Protein AF-A0A2M7SYM8-F1 (afdb_monomer_lite)

pLDDT: mean 85.42, std 10.51, range [41.78, 95.75]

Radius of gyration: 43.02 Å; chains: 1; bounding box: 75×31×114 Å

Structure (mmCIF, N/CA/C/O backbone):
data_AF-A0A2M7SYM8-F1
#
_entry.id   AF-A0A2M7SYM8-F1
#
loop_
_atom_site.group_PDB
_atom_site.id
_atom_site.type_symbol
_atom_site.label_atom_id
_atom_site.label_alt_id
_atom_site.label_comp_id
_atom_site.label_asym_id
_atom_site.label_entity_id
_atom_site.label_seq_id
_atom_site.pdbx_PDB_ins_code
_atom_site.Cartn_x
_atom_site.Cartn_y
_atom_site.Cartn_z
_atom_site.occupancy
_atom_site.B_iso_or_equiv
_atom_site.auth_seq_id
_atom_site.auth_comp_id
_atom_site.auth_asym_id
_atom_site.auth_atom_id
_atom_site.pdbx_PDB_model_num
ATOM 1 N N . MET A 1 1 ? 10.582 -14.495 -8.753 1.00 50.34 1 MET A N 1
ATOM 2 C CA . MET A 1 1 ? 11.900 -14.074 -9.300 1.00 50.34 1 MET A CA 1
ATOM 3 C C . MET A 1 1 ? 12.610 -15.145 -10.139 1.00 50.34 1 MET A C 1
ATOM 5 O O . MET A 1 1 ? 13.309 -14.764 -11.069 1.00 50.34 1 MET A O 1
ATOM 9 N N . MET A 1 2 ? 12.430 -16.450 -9.881 1.00 48.53 2 MET A N 1
ATOM 10 C CA . MET A 1 2 ? 13.094 -17.535 -10.638 1.00 48.53 2 MET A CA 1
ATOM 11 C C . MET A 1 2 ? 12.738 -17.559 -12.141 1.00 48.53 2 MET A C 1
ATOM 13 O O . MET A 1 2 ? 13.627 -17.637 -12.985 1.00 48.53 2 MET A O 1
ATOM 17 N N . PHE A 1 3 ? 11.461 -17.356 -12.486 1.00 48.25 3 PHE A N 1
ATOM 18 C CA . PHE A 1 3 ? 10.980 -17.377 -13.877 1.00 48.25 3 PHE A CA 1
ATOM 19 C C . PHE A 1 3 ? 11.565 -16.273 -14.777 1.00 48.25 3 PHE A C 1
ATOM 21 O O . PHE A 1 3 ? 11.788 -16.494 -15.965 1.00 48.25 3 PHE A O 1
ATOM 28 N N . ALA A 1 4 ? 11.882 -15.100 -14.218 1.00 53.78 4 ALA A N 1
ATOM 29 C CA . ALA A 1 4 ? 12.489 -14.001 -14.974 1.00 53.78 4 ALA A CA 1
ATOM 30 C C . ALA A 1 4 ? 13.977 -14.250 -15.289 1.00 53.78 4 ALA A C 1
ATOM 32 O O . ALA A 1 4 ? 14.465 -13.810 -16.328 1.00 53.78 4 ALA A O 1
ATOM 33 N N . ARG A 1 5 ? 14.696 -14.977 -14.417 1.00 57.06 5 ARG A N 1
ATOM 34 C CA . ARG A 1 5 ? 16.080 -15.409 -14.684 1.00 57.06 5 ARG A CA 1
ATOM 35 C C . ARG A 1 5 ? 16.128 -16.512 -15.736 1.00 57.06 5 ARG A C 1
ATOM 37 O O . ARG A 1 5 ? 16.954 -16.418 -16.636 1.00 57.06 5 ARG A O 1
ATOM 44 N N . ALA A 1 6 ? 15.222 -17.487 -15.658 1.00 62.97 6 ALA A N 1
ATOM 45 C CA . ALA A 1 6 ? 15.153 -18.592 -16.614 1.00 62.97 6 ALA A CA 1
ATOM 46 C C . ALA A 1 6 ? 14.884 -18.101 -18.047 1.00 62.97 6 ALA A C 1
ATOM 48 O O . ALA A 1 6 ? 15.602 -18.476 -18.969 1.00 62.97 6 ALA A O 1
ATOM 49 N N . ARG A 1 7 ? 13.921 -17.183 -18.229 1.00 66.75 7 ARG A N 1
ATOM 50 C CA . ARG A 1 7 ? 13.614 -16.619 -19.554 1.00 66.75 7 ARG A CA 1
ATOM 51 C C . ARG A 1 7 ? 14.790 -15.817 -20.128 1.00 66.75 7 ARG A C 1
ATOM 53 O O . ARG A 1 7 ? 15.159 -16.020 -21.273 1.00 66.75 7 ARG A O 1
ATOM 60 N N . ARG A 1 8 ? 15.455 -15.000 -19.301 1.00 66.75 8 ARG A N 1
ATOM 61 C CA . ARG A 1 8 ? 16.643 -14.236 -19.720 1.00 66.75 8 ARG A CA 1
ATOM 62 C C . ARG A 1 8 ? 17.821 -15.135 -20.115 1.00 66.75 8 ARG A C 1
ATOM 64 O O . ARG A 1 8 ? 18.549 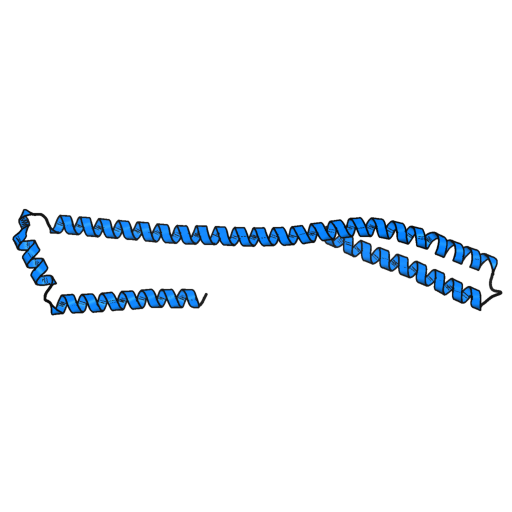-14.794 -21.037 1.00 66.75 8 ARG A O 1
ATOM 71 N N . GLN A 1 9 ? 18.039 -16.247 -19.411 1.00 70.88 9 GLN A N 1
ATOM 72 C CA . GLN A 1 9 ? 19.092 -17.200 -19.776 1.00 70.88 9 GLN A CA 1
ATOM 73 C C . GLN A 1 9 ? 18.771 -17.918 -21.088 1.00 70.88 9 GLN A C 1
ATOM 75 O O . GLN A 1 9 ? 19.662 -18.080 -21.914 1.00 70.88 9 GLN A O 1
ATOM 80 N N . MET A 1 10 ? 17.503 -18.267 -21.313 1.00 75.12 10 MET A N 1
ATOM 81 C CA . MET A 1 10 ? 17.052 -18.869 -22.567 1.00 75.12 10 MET A CA 1
ATOM 82 C C . MET A 1 10 ? 17.262 -17.930 -23.764 1.00 75.12 10 MET A C 1
ATOM 84 O O . MET A 1 10 ? 17.788 -18.374 -24.779 1.00 75.12 10 MET A O 1
ATOM 88 N N . ASP A 1 11 ? 16.957 -16.635 -23.623 1.00 76.81 11 ASP A N 1
ATOM 89 C CA . ASP A 1 11 ? 17.175 -15.639 -24.685 1.00 76.81 11 ASP A CA 1
ATOM 90 C C . ASP A 1 11 ? 18.667 -15.509 -25.058 1.00 76.81 11 ASP A C 1
ATOM 92 O O . ASP A 1 11 ? 19.016 -15.407 -26.234 1.00 76.81 11 ASP A O 1
ATOM 96 N N . ILE A 1 12 ? 19.563 -15.560 -24.063 1.00 79.75 12 ILE A N 1
ATOM 97 C CA . ILE A 1 12 ? 21.020 -15.493 -24.277 1.00 79.75 12 ILE A CA 1
ATOM 98 C C . ILE A 1 12 ? 21.531 -16.758 -24.977 1.00 79.75 12 ILE A C 1
ATOM 100 O O . ILE A 1 12 ? 22.315 -16.661 -25.919 1.00 79.75 12 ILE A O 1
ATOM 104 N N . VAL A 1 13 ? 21.081 -17.940 -24.543 1.00 86.88 13 VAL A N 1
ATOM 105 C CA . VAL A 1 13 ? 21.484 -19.223 -25.144 1.00 86.88 13 VAL A CA 1
ATOM 106 C C . VAL A 1 13 ? 20.990 -19.327 -26.586 1.00 86.88 13 VAL A C 1
ATOM 108 O O . VAL A 1 13 ? 21.747 -19.734 -27.465 1.00 86.88 13 VAL A O 1
ATOM 111 N N . LEU A 1 14 ? 19.752 -18.905 -26.850 1.00 84.12 14 LEU A N 1
ATOM 112 C CA . LEU A 1 14 ? 19.175 -18.910 -28.192 1.00 84.12 14 LEU A CA 1
ATOM 113 C C . LEU A 1 14 ? 19.920 -17.942 -29.126 1.00 84.12 14 LEU A C 1
ATOM 115 O O . LEU A 1 14 ? 20.262 -18.312 -30.247 1.00 84.12 14 LEU A O 1
ATOM 119 N N . GLY A 1 15 ? 20.252 -16.738 -28.645 1.00 82.19 15 GLY A N 1
ATOM 120 C CA . GLY A 1 15 ? 21.073 -15.779 -29.390 1.00 82.19 15 GLY A CA 1
ATOM 121 C C . GLY A 1 15 ? 22.487 -16.292 -29.695 1.00 82.19 15 GLY A C 1
ATOM 122 O O . GLY A 1 15 ? 22.987 -16.102 -30.806 1.00 82.19 15 GLY A O 1
ATOM 123 N N . ALA A 1 16 ? 23.114 -16.999 -28.749 1.00 85.62 16 ALA A N 1
ATOM 124 C CA . ALA A 1 16 ? 24.424 -17.618 -28.951 1.00 85.62 16 ALA A CA 1
ATOM 125 C C . ALA A 1 16 ? 24.372 -18.755 -29.988 1.00 85.62 16 ALA A C 1
ATOM 127 O O . ALA A 1 16 ? 25.227 -18.821 -30.870 1.00 85.62 16 ALA A O 1
ATOM 128 N N . ALA A 1 17 ? 23.343 -19.607 -29.931 1.00 90.38 17 ALA A N 1
ATOM 129 C CA . ALA A 1 17 ? 23.150 -20.696 -30.887 1.00 90.38 17 ALA A CA 1
ATOM 130 C C . ALA A 1 17 ? 22.920 -20.177 -32.316 1.00 90.38 17 ALA A C 1
ATOM 132 O O . ALA A 1 17 ? 23.547 -20.665 -33.253 1.00 90.38 17 ALA A O 1
ATOM 133 N N . ILE A 1 18 ? 22.081 -19.147 -32.483 1.00 90.81 18 ILE A N 1
ATOM 134 C CA . ILE A 1 18 ? 21.836 -18.513 -33.789 1.00 90.81 18 ILE A CA 1
ATOM 135 C C . ILE A 1 18 ? 23.135 -17.935 -34.362 1.00 90.81 18 ILE A C 1
ATOM 137 O O . ILE A 1 18 ? 23.439 -18.159 -35.532 1.00 90.81 18 ILE A O 1
ATOM 141 N N . THR A 1 19 ? 23.925 -17.243 -33.537 1.00 89.00 19 THR A N 1
ATOM 142 C CA . THR A 1 19 ? 25.218 -16.674 -33.954 1.00 89.00 19 THR A CA 1
ATOM 143 C C . THR A 1 19 ? 26.198 -17.757 -34.417 1.00 89.00 19 THR A C 1
ATOM 145 O O . THR A 1 19 ? 26.844 -17.591 -35.448 1.00 89.00 19 THR A O 1
ATOM 148 N N . LEU A 1 20 ? 26.284 -18.881 -33.696 1.00 92.81 20 LEU A N 1
ATOM 149 C CA . LEU A 1 20 ? 27.147 -20.012 -34.061 1.00 92.81 20 LEU A CA 1
ATOM 150 C C . LEU A 1 20 ? 26.717 -20.675 -35.373 1.00 92.81 20 LEU A C 1
ATOM 152 O O . LEU A 1 20 ? 27.560 -20.989 -36.208 1.00 92.81 20 LEU A O 1
ATOM 156 N N . ILE A 1 21 ? 25.411 -20.870 -35.572 1.00 92.25 21 ILE A N 1
ATOM 157 C CA . ILE A 1 21 ? 24.880 -21.453 -36.811 1.00 92.25 21 ILE A CA 1
ATOM 158 C C . ILE A 1 21 ? 25.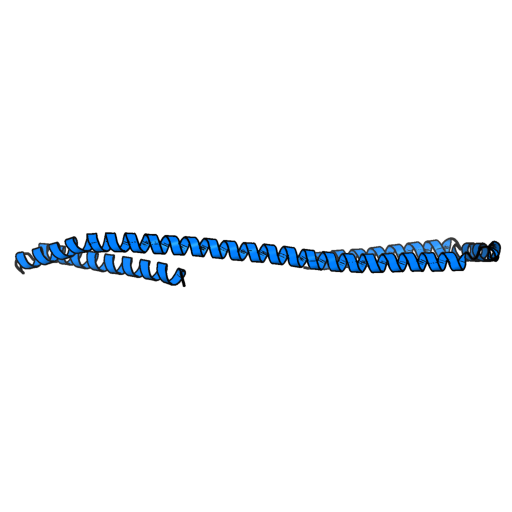161 -20.522 -37.993 1.00 92.25 21 ILE A C 1
ATOM 160 O O . ILE A 1 21 ? 25.652 -20.972 -39.025 1.00 92.25 21 ILE A O 1
ATOM 164 N N . LEU A 1 22 ? 24.900 -19.220 -37.838 1.00 89.81 22 LEU A N 1
ATOM 165 C CA . LEU A 1 22 ? 25.184 -18.225 -38.873 1.00 89.81 22 LEU A CA 1
ATOM 166 C C . LEU A 1 22 ? 26.673 -18.166 -39.221 1.00 89.81 22 LEU A C 1
ATOM 168 O O . LEU A 1 22 ? 27.004 -18.103 -40.404 1.00 89.81 22 LEU A O 1
ATOM 172 N N . SER A 1 23 ? 27.569 -18.219 -38.227 1.00 89.62 23 SER A N 1
ATOM 173 C CA . SER A 1 23 ? 29.011 -18.211 -38.502 1.00 89.62 23 SER A CA 1
ATOM 174 C C . SER A 1 23 ? 29.455 -19.483 -39.227 1.00 89.62 23 SER A C 1
ATOM 176 O O . SER A 1 23 ? 30.200 -19.397 -40.200 1.00 89.62 23 SER A O 1
ATOM 178 N N . ALA A 1 24 ? 28.938 -20.650 -38.833 1.00 91.81 24 ALA A N 1
ATOM 179 C CA . ALA A 1 24 ? 29.232 -21.910 -39.506 1.00 91.81 24 ALA A CA 1
ATOM 180 C C . ALA A 1 24 ? 28.758 -21.904 -40.969 1.00 91.81 24 ALA A C 1
ATOM 182 O O . ALA A 1 24 ? 29.484 -22.361 -41.851 1.00 91.81 24 ALA A O 1
ATOM 183 N N . VAL A 1 25 ? 27.569 -21.360 -41.249 1.00 92.69 25 VAL A N 1
ATOM 184 C CA . VAL A 1 25 ? 27.051 -21.215 -42.621 1.00 92.69 25 VAL A CA 1
ATOM 185 C C . VAL A 1 25 ? 27.914 -20.252 -43.440 1.00 92.69 25 VAL A C 1
ATOM 187 O O . VAL A 1 25 ? 28.247 -20.560 -44.582 1.00 92.69 25 VAL A O 1
ATOM 190 N N . MET A 1 26 ? 28.312 -19.119 -42.854 1.00 89.06 26 MET A N 1
ATOM 191 C CA . MET A 1 26 ? 29.190 -18.138 -43.503 1.00 89.06 26 MET A CA 1
ATOM 192 C C . MET A 1 26 ? 30.528 -18.744 -43.935 1.00 89.06 26 MET A C 1
ATOM 194 O O . MET A 1 26 ? 30.977 -18.484 -45.050 1.00 89.06 26 MET A O 1
ATOM 198 N N . ILE A 1 27 ? 31.124 -19.579 -43.079 1.00 90.31 27 ILE A N 1
ATOM 199 C CA . ILE A 1 27 ? 32.384 -20.274 -43.369 1.00 90.31 27 ILE A CA 1
ATOM 200 C C . ILE A 1 27 ? 32.191 -21.313 -44.479 1.00 90.31 27 ILE A C 1
ATOM 202 O O . ILE A 1 27 ? 32.939 -21.310 -45.444 1.00 90.31 27 ILE A O 1
ATOM 206 N N . ASN A 1 28 ? 31.169 -22.172 -44.389 1.00 90.00 28 ASN A N 1
ATOM 207 C CA . ASN A 1 28 ? 30.966 -23.249 -45.371 1.00 90.00 28 ASN A CA 1
ATOM 208 C C . ASN A 1 28 ? 30.682 -22.754 -46.801 1.00 90.00 28 ASN A C 1
ATOM 210 O O . ASN A 1 28 ? 30.858 -23.510 -47.752 1.00 90.00 28 ASN A O 1
ATOM 214 N N . LEU A 1 29 ? 30.189 -21.525 -46.962 1.00 91.88 29 LEU A N 1
ATOM 215 C CA . LEU A 1 29 ? 29.841 -20.954 -48.267 1.00 91.88 29 LEU A CA 1
ATOM 216 C C . LEU A 1 29 ? 30.937 -20.051 -48.862 1.00 91.88 29 LEU A C 1
ATOM 218 O O . LEU A 1 29 ? 30.6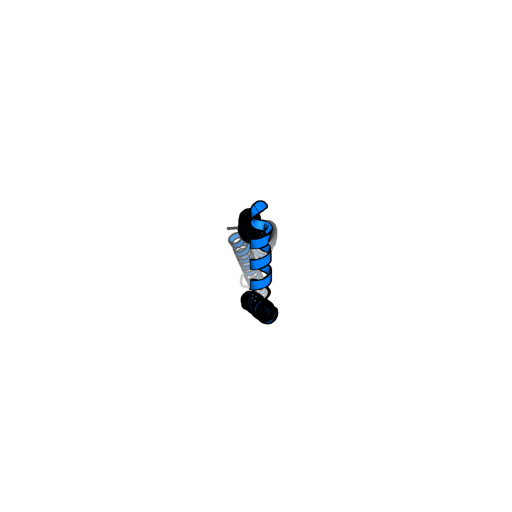97 -19.447 -49.918 1.00 91.88 29 LEU A O 1
ATOM 222 N N . ASP A 1 30 ? 32.085 -19.925 -48.179 1.00 90.00 30 ASP A N 1
ATOM 223 C CA . ASP A 1 30 ? 33.145 -18.942 -48.456 1.00 90.00 30 ASP A CA 1
ATOM 224 C C . ASP A 1 30 ? 32.576 -17.531 -48.682 1.00 90.00 30 ASP A C 1
ATOM 226 O O . ASP A 1 30 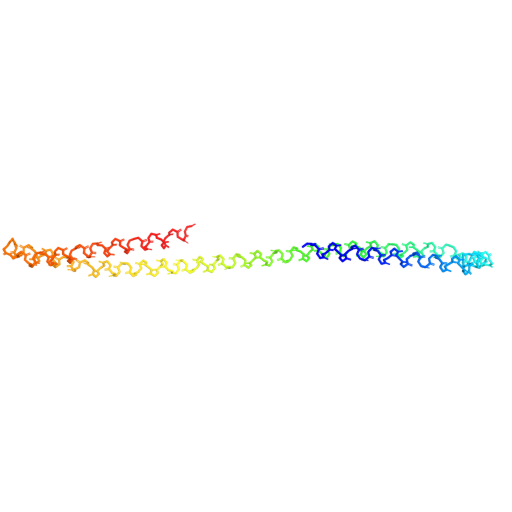? 33.017 -16.755 -49.535 1.00 90.00 30 ASP A O 1
ATOM 230 N N . LEU A 1 31 ? 31.528 -17.191 -47.921 1.00 84.25 31 LEU A N 1
ATOM 231 C CA . LEU A 1 31 ? 30.797 -15.936 -48.092 1.00 84.25 31 LEU A CA 1
ATOM 232 C C . LEU A 1 31 ? 31.687 -14.725 -47.808 1.00 84.25 31 LEU A C 1
ATOM 234 O O . LEU A 1 31 ? 31.523 -13.691 -48.449 1.00 84.25 31 LEU A O 1
ATOM 238 N N . PHE A 1 32 ? 32.643 -14.864 -46.888 1.00 81.06 32 PHE A N 1
ATOM 239 C CA . PHE A 1 32 ? 33.591 -13.803 -46.560 1.00 81.06 32 PHE A CA 1
ATOM 240 C C . PHE A 1 32 ? 34.503 -13.456 -47.743 1.00 81.06 32 PHE A C 1
ATOM 242 O O . PHE A 1 32 ? 34.714 -12.281 -48.031 1.00 81.06 32 PHE A O 1
ATOM 249 N N . GLU A 1 33 ? 34.999 -14.461 -48.463 1.00 84.12 33 GLU A N 1
ATOM 250 C CA . GLU A 1 33 ? 35.922 -14.259 -49.581 1.00 84.12 33 GLU A CA 1
ATOM 251 C C . GLU A 1 33 ? 35.203 -13.670 -50.800 1.00 84.12 33 GLU A C 1
ATOM 253 O O . GLU A 1 33 ? 35.663 -12.680 -51.371 1.00 84.12 33 GLU A O 1
ATOM 258 N N . LYS A 1 34 ? 33.994 -14.166 -51.106 1.00 84.12 34 LYS A N 1
ATOM 259 C CA . LYS A 1 34 ? 33.114 -13.573 -52.132 1.00 84.12 34 LYS A CA 1
ATOM 260 C C . LYS A 1 34 ? 32.751 -12.125 -51.824 1.00 84.12 34 LYS A C 1
ATOM 262 O O . LYS A 1 34 ? 32.714 -11.288 -52.722 1.00 84.12 34 LYS A O 1
ATOM 267 N N . TRP A 1 35 ? 32.472 -11.825 -50.559 1.00 80.38 35 TRP A N 1
ATOM 268 C CA . TRP A 1 35 ? 32.184 -10.465 -50.121 1.00 80.38 35 TRP A CA 1
ATOM 269 C C . TRP A 1 35 ? 33.398 -9.550 -50.281 1.00 80.38 35 TRP A C 1
ATOM 271 O O . TRP A 1 35 ? 33.275 -8.447 -50.805 1.00 80.38 35 TRP A O 1
ATOM 281 N N . HIS A 1 36 ? 34.576 -10.025 -49.881 1.00 78.94 36 HIS A N 1
ATOM 282 C CA . HIS A 1 36 ? 35.820 -9.273 -49.981 1.00 78.94 36 HIS A CA 1
ATOM 283 C C . HIS A 1 36 ? 36.200 -8.971 -51.442 1.00 78.94 36 HIS A C 1
ATOM 285 O O . HIS A 1 36 ? 36.594 -7.850 -51.776 1.00 78.94 36 HIS A O 1
ATOM 291 N N . GLU A 1 37 ? 36.037 -9.942 -52.342 1.00 81.69 37 GLU A N 1
ATOM 292 C CA . GLU A 1 37 ? 36.250 -9.739 -53.777 1.00 81.69 37 GLU A CA 1
ATOM 293 C C . GLU A 1 37 ? 35.231 -8.749 -54.370 1.00 81.69 37 GLU A C 1
ATOM 295 O O . GLU A 1 37 ? 35.597 -7.876 -55.163 1.00 81.69 37 GLU A O 1
ATOM 300 N N . PHE A 1 38 ? 33.972 -8.804 -53.924 1.00 79.06 38 PHE A N 1
ATOM 301 C CA . PHE A 1 38 ? 32.937 -7.844 -54.309 1.00 79.06 38 PHE A CA 1
ATOM 302 C C . PHE A 1 38 ? 33.279 -6.411 -53.875 1.00 79.06 38 PHE A C 1
ATOM 304 O O . PHE A 1 38 ? 33.205 -5.493 -54.690 1.00 79.06 38 PHE A O 1
ATOM 311 N N . THR A 1 39 ? 33.722 -6.206 -52.630 1.00 75.88 39 THR A N 1
ATOM 312 C CA . THR A 1 39 ? 34.129 -4.873 -52.153 1.00 75.88 39 THR A CA 1
ATOM 313 C C . THR A 1 39 ? 35.357 -4.348 -52.891 1.00 75.88 39 THR A C 1
ATOM 315 O O . THR A 1 39 ? 35.417 -3.165 -53.205 1.00 75.88 39 THR A O 1
ATOM 318 N N . ARG A 1 40 ? 36.306 -5.226 -53.246 1.00 76.56 40 ARG A N 1
ATOM 319 C CA . ARG A 1 40 ? 37.520 -4.837 -53.977 1.00 76.56 40 ARG A CA 1
ATOM 320 C C . ARG A 1 40 ? 37.244 -4.492 -55.441 1.00 76.56 40 ARG A C 1
ATOM 322 O O . ARG A 1 40 ? 37.854 -3.586 -55.988 1.00 76.56 40 ARG A O 1
ATOM 329 N N . THR A 1 41 ? 36.327 -5.207 -56.090 1.00 77.56 41 THR A N 1
ATOM 330 C CA . THR A 1 41 ? 35.921 -4.910 -57.478 1.00 77.56 41 THR A CA 1
ATOM 331 C C . THR A 1 41 ? 35.107 -3.621 -57.597 1.00 77.56 41 THR A C 1
ATOM 333 O O . THR A 1 41 ? 35.044 -3.042 -58.678 1.00 77.56 41 THR A O 1
ATOM 336 N N . HIS A 1 42 ? 34.533 -3.144 -56.491 1.00 76.06 42 HIS A N 1
ATOM 337 C CA . HIS A 1 42 ? 33.739 -1.918 -56.414 1.00 76.06 42 HIS A CA 1
ATOM 338 C C . HIS A 1 42 ? 34.422 -0.831 -55.564 1.00 76.06 42 HIS A C 1
ATOM 340 O O . HIS A 1 42 ? 33.746 -0.002 -54.959 1.00 76.06 42 HIS A O 1
ATOM 346 N N . GLU A 1 43 ? 35.760 -0.801 -55.547 1.00 64.44 43 GLU A N 1
ATOM 347 C CA . GLU A 1 43 ? 36.576 0.162 -54.783 1.00 64.44 43 GLU A CA 1
ATOM 348 C C . GLU A 1 43 ? 36.214 1.629 -55.094 1.00 64.44 43 GLU A C 1
ATOM 350 O O . GLU A 1 43 ? 36.280 2.495 -54.231 1.00 64.44 43 GLU A O 1
ATOM 355 N N . HIS A 1 44 ? 35.727 1.908 -56.305 1.00 66.44 44 HIS A N 1
ATOM 356 C CA . HIS A 1 44 ? 35.301 3.245 -56.737 1.00 66.44 44 HIS A CA 1
ATOM 357 C C . HIS A 1 44 ? 33.994 3.735 -56.083 1.00 66.44 44 HIS A C 1
ATOM 359 O O . HIS A 1 44 ? 33.627 4.893 -56.265 1.00 66.44 44 HIS A O 1
ATOM 365 N N . MET A 1 45 ? 33.254 2.852 -55.404 1.00 65.81 45 MET A N 1
ATOM 366 C CA . MET A 1 45 ? 31.942 3.135 -54.807 1.00 65.81 45 MET A CA 1
ATOM 367 C C . MET A 1 45 ? 31.982 3.295 -53.276 1.00 65.81 45 MET A C 1
ATOM 369 O O . MET A 1 45 ? 30.914 3.422 -52.682 1.00 65.81 45 MET A O 1
ATOM 373 N N . GLU A 1 46 ? 33.165 3.258 -52.642 1.00 74.81 46 GLU A N 1
ATOM 374 C CA . GLU A 1 46 ? 33.350 3.462 -51.184 1.00 74.81 46 GLU A CA 1
ATOM 375 C C . GLU A 1 46 ? 32.396 2.598 -50.319 1.00 74.81 46 GLU A C 1
ATOM 377 O O . GLU A 1 46 ? 31.807 3.031 -49.324 1.00 74.81 46 GLU A O 1
ATOM 382 N N . ILE A 1 47 ? 32.184 1.339 -50.729 1.00 78.75 47 ILE A N 1
ATOM 383 C CA . ILE A 1 47 ? 31.212 0.425 -50.098 1.00 78.75 47 ILE A CA 1
ATOM 384 C C . ILE A 1 47 ? 31.570 0.138 -48.631 1.00 78.75 47 ILE A C 1
ATOM 386 O O . ILE A 1 47 ? 30.682 -0.043 -47.795 1.00 78.75 47 ILE A O 1
ATOM 390 N N . ASP A 1 48 ? 32.856 0.098 -48.299 1.00 74.69 48 ASP A N 1
ATOM 391 C CA . ASP A 1 48 ? 33.364 -0.093 -46.942 1.00 74.69 48 ASP A CA 1
ATOM 392 C C . ASP A 1 48 ? 33.005 1.075 -46.008 1.00 74.69 48 ASP A C 1
ATOM 394 O O . ASP A 1 48 ? 32.574 0.837 -44.872 1.00 74.69 48 ASP A O 1
ATOM 398 N N . GLU A 1 49 ? 33.069 2.318 -46.493 1.00 80.94 49 GLU A N 1
ATOM 399 C CA . GLU A 1 49 ? 32.631 3.494 -45.740 1.00 80.94 49 GLU A CA 1
ATOM 400 C C . GLU A 1 49 ? 31.118 3.437 -45.470 1.00 80.94 49 GLU A C 1
ATOM 402 O O . GLU A 1 49 ? 30.693 3.537 -44.313 1.00 80.94 49 GLU A O 1
ATOM 407 N N . LEU A 1 50 ? 30.301 3.135 -46.487 1.00 84.25 50 LEU A N 1
ATOM 408 C CA . LEU A 1 50 ? 28.845 2.976 -46.338 1.00 84.25 50 LEU A CA 1
ATOM 409 C C . LEU A 1 50 ? 28.462 1.862 -45.350 1.00 84.25 50 LEU A C 1
ATOM 411 O O . LEU A 1 50 ? 27.548 2.034 -44.535 1.00 84.25 50 LEU A O 1
ATOM 415 N N . LEU A 1 51 ? 29.162 0.726 -45.382 1.00 83.56 51 LEU A N 1
ATOM 416 C CA . LEU A 1 51 ? 28.942 -0.379 -44.445 1.00 83.56 51 LEU A CA 1
ATOM 417 C C . LEU A 1 51 ? 29.294 0.016 -43.012 1.00 83.56 51 LEU A C 1
ATOM 419 O O . LEU A 1 51 ? 28.545 -0.307 -42.086 1.00 83.56 51 LEU A O 1
ATOM 423 N N . SER A 1 52 ? 30.402 0.734 -42.818 1.00 82.75 52 SER A N 1
ATOM 424 C CA . SER A 1 52 ? 30.815 1.198 -41.493 1.00 82.75 52 SER A CA 1
ATOM 425 C C . SER A 1 52 ? 29.798 2.181 -40.894 1.00 82.75 52 SER A C 1
ATOM 427 O O . SER A 1 52 ? 29.422 2.045 -39.724 1.00 82.75 52 SER A O 1
ATOM 429 N N . VAL A 1 53 ? 29.251 3.089 -41.712 1.00 86.44 53 VAL A N 1
ATOM 430 C CA . VAL A 1 53 ? 28.192 4.032 -41.320 1.00 86.44 53 VAL A CA 1
ATOM 431 C C . VAL A 1 53 ? 26.896 3.293 -40.982 1.00 86.44 53 VAL A C 1
ATOM 433 O O . VAL A 1 53 ? 26.263 3.588 -39.964 1.00 86.44 53 VAL A O 1
ATOM 436 N N . LEU A 1 54 ? 26.514 2.290 -41.777 1.00 87.62 54 LEU A N 1
ATOM 437 C CA . LEU A 1 54 ? 25.327 1.473 -41.520 1.00 87.62 54 LEU A CA 1
ATOM 438 C C . LEU A 1 54 ? 25.446 0.698 -40.199 1.00 87.62 54 LEU A C 1
ATOM 440 O O . LEU A 1 54 ? 24.520 0.715 -39.385 1.00 87.62 54 LEU A O 1
ATOM 444 N N . ILE A 1 55 ? 26.592 0.058 -39.950 1.00 88.56 55 ILE A N 1
ATOM 445 C CA . ILE A 1 55 ? 26.858 -0.661 -38.696 1.00 88.56 55 ILE A CA 1
ATOM 446 C C . ILE A 1 55 ? 26.828 0.311 -37.511 1.00 88.56 55 ILE A C 1
ATOM 448 O O . ILE A 1 55 ? 26.190 0.017 -36.497 1.00 88.56 55 ILE A O 1
ATOM 452 N N . ALA A 1 56 ? 27.449 1.487 -37.634 1.00 85.25 56 ALA A N 1
ATOM 453 C CA . ALA A 1 56 ? 27.425 2.514 -36.594 1.00 85.25 56 ALA A CA 1
ATOM 454 C C . ALA A 1 56 ? 25.991 2.982 -36.282 1.00 85.25 56 ALA A C 1
ATOM 456 O O . ALA A 1 56 ? 25.615 3.079 -35.109 1.00 85.25 56 ALA A O 1
ATOM 457 N N . PHE A 1 57 ? 25.162 3.192 -37.309 1.00 93.50 57 PHE A N 1
ATOM 458 C CA . PHE A 1 57 ? 23.759 3.574 -37.153 1.00 93.50 57 PHE A CA 1
ATOM 459 C C . PHE A 1 57 ? 22.933 2.485 -36.453 1.00 93.50 57 PHE A C 1
ATOM 461 O O . PHE A 1 57 ? 22.188 2.772 -35.511 1.00 93.50 57 PHE A O 1
ATOM 468 N N . LEU A 1 58 ? 23.105 1.219 -36.846 1.00 90.88 58 LEU A N 1
ATOM 469 C CA . LEU A 1 58 ? 22.431 0.082 -36.213 1.00 90.88 58 LEU A CA 1
ATOM 470 C C . LEU A 1 58 ? 22.859 -0.089 -34.750 1.00 90.88 58 LEU A C 1
ATOM 472 O O . LEU A 1 58 ? 22.011 -0.302 -33.878 1.00 90.88 58 LEU A O 1
ATOM 476 N N . CYS A 1 59 ? 24.151 0.046 -34.451 1.00 88.94 59 CYS A N 1
ATOM 477 C CA . CYS A 1 59 ? 24.672 0.010 -33.086 1.00 88.94 59 CYS A CA 1
ATOM 478 C C . CYS A 1 59 ? 24.081 1.140 -32.233 1.00 88.94 59 CYS A C 1
ATOM 480 O O . CYS A 1 59 ? 23.571 0.883 -31.139 1.00 88.94 59 CYS A O 1
ATOM 482 N N . ALA A 1 60 ? 24.066 2.373 -32.747 1.00 90.38 60 ALA A N 1
ATOM 483 C CA . ALA A 1 60 ? 23.465 3.517 -32.066 1.00 90.38 60 ALA A CA 1
ATOM 484 C C . ALA A 1 60 ? 21.964 3.297 -31.796 1.00 90.38 60 ALA A C 1
ATOM 486 O O . ALA A 1 60 ? 21.501 3.494 -30.668 1.00 90.38 60 ALA A O 1
ATOM 487 N N . GLY A 1 61 ? 21.215 2.808 -32.790 1.00 88.06 61 GLY A N 1
ATOM 488 C CA . GLY A 1 61 ? 19.795 2.479 -32.653 1.00 88.06 61 GLY A CA 1
ATOM 489 C C . GLY A 1 61 ? 19.530 1.419 -31.580 1.00 88.06 61 GLY A C 1
ATOM 490 O O . GLY A 1 61 ? 18.648 1.592 -30.733 1.00 88.06 61 GLY A O 1
ATOM 491 N N . ASN A 1 62 ? 20.340 0.358 -31.545 1.00 87.75 62 ASN A N 1
ATOM 492 C CA . ASN A 1 62 ? 20.255 -0.681 -30.517 1.00 87.75 62 ASN A CA 1
ATOM 493 C C . ASN A 1 62 ? 20.549 -0.129 -29.114 1.00 87.75 62 ASN A C 1
ATOM 495 O O . ASN A 1 62 ? 19.796 -0.404 -28.178 1.00 87.75 62 ASN A O 1
ATOM 499 N N . ILE A 1 63 ? 21.5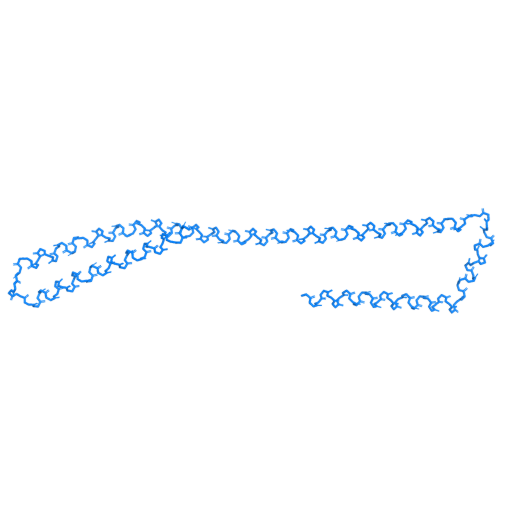84 0.703 -28.958 1.00 90.75 63 ILE A N 1
ATOM 500 C CA . ILE A 1 63 ? 21.927 1.333 -27.672 1.00 90.75 63 ILE A CA 1
ATOM 501 C C . ILE A 1 63 ? 20.768 2.201 -27.165 1.00 90.75 63 ILE A C 1
ATOM 503 O O . ILE A 1 63 ? 20.376 2.095 -25.997 1.00 90.75 63 ILE A O 1
ATOM 507 N N . ILE A 1 64 ? 20.187 3.034 -28.035 1.00 94.38 64 ILE A N 1
ATOM 508 C CA . ILE A 1 64 ? 19.039 3.887 -27.696 1.00 94.38 64 ILE A CA 1
ATOM 509 C C . ILE A 1 64 ? 17.833 3.025 -27.301 1.00 94.38 64 ILE A C 1
ATOM 511 O O . ILE A 1 64 ? 17.198 3.284 -26.274 1.00 94.38 64 ILE A O 1
ATOM 515 N N . SER A 1 65 ? 17.546 1.966 -28.061 1.00 90.94 65 SER A N 1
ATOM 516 C CA . SER A 1 65 ? 16.451 1.034 -27.777 1.00 90.94 65 SER A CA 1
ATOM 517 C C . SER A 1 65 ? 16.622 0.335 -26.424 1.00 90.94 65 SER A C 1
ATOM 519 O O . SER A 1 65 ? 15.681 0.276 -25.626 1.00 90.94 65 SER A O 1
ATOM 521 N N . ILE A 1 66 ? 17.832 -0.130 -26.100 1.00 89.06 66 ILE A N 1
ATOM 522 C CA . ILE A 1 66 ? 18.140 -0.758 -24.808 1.00 89.06 66 ILE A CA 1
ATOM 523 C C . ILE A 1 66 ? 17.938 0.242 -23.667 1.00 89.06 66 ILE A C 1
ATOM 525 O O . ILE A 1 66 ? 17.261 -0.075 -22.683 1.00 89.06 66 ILE A O 1
ATOM 529 N N . ARG A 1 67 ? 18.464 1.468 -23.799 1.00 90.19 67 ARG A N 1
ATOM 530 C CA . ARG A 1 67 ? 18.282 2.521 -22.786 1.00 90.19 67 ARG A CA 1
ATOM 531 C C . ARG A 1 67 ? 16.805 2.833 -22.557 1.00 90.19 67 ARG A C 1
ATOM 533 O O . ARG A 1 67 ? 16.363 2.883 -21.407 1.00 90.19 67 ARG A O 1
ATOM 540 N N . ARG A 1 68 ? 16.029 2.969 -23.634 1.00 90.88 68 ARG A N 1
ATOM 541 C CA . ARG A 1 68 ? 14.584 3.220 -23.570 1.00 90.88 68 ARG A CA 1
ATOM 542 C C . ARG A 1 68 ? 13.839 2.083 -22.872 1.00 90.88 68 ARG A C 1
ATOM 544 O O . ARG A 1 68 ? 13.008 2.343 -22.007 1.00 90.88 68 ARG A O 1
ATOM 551 N N . ASN A 1 69 ? 14.176 0.831 -23.173 1.00 89.69 69 ASN A N 1
ATOM 552 C CA . ASN A 1 69 ? 13.580 -0.337 -22.523 1.00 89.69 69 ASN A CA 1
ATOM 553 C C . ASN A 1 69 ? 13.877 -0.398 -21.016 1.00 89.69 69 ASN A C 1
ATOM 555 O O . ASN A 1 69 ? 12.999 -0.743 -20.223 1.00 89.69 69 ASN A O 1
ATOM 559 N N . ILE A 1 70 ? 15.098 -0.047 -20.599 1.00 91.88 70 ILE A N 1
ATOM 560 C CA . ILE A 1 70 ? 15.463 0.013 -19.175 1.00 91.88 70 ILE A CA 1
ATOM 561 C C . ILE A 1 70 ? 14.666 1.111 -18.462 1.00 91.88 70 ILE A C 1
ATOM 563 O O . ILE A 1 70 ? 14.137 0.871 -17.375 1.00 91.88 70 ILE A O 1
ATOM 567 N N . HIS A 1 71 ? 14.549 2.291 -19.075 1.00 93.12 71 HIS A N 1
ATOM 568 C CA . HIS A 1 71 ? 13.780 3.399 -18.512 1.00 93.12 71 HIS A CA 1
ATOM 569 C C . HIS A 1 71 ? 12.294 3.043 -18.364 1.00 93.12 71 HIS A C 1
ATOM 571 O O . HIS A 1 71 ? 11.742 3.184 -17.275 1.00 93.12 71 HIS A O 1
ATOM 577 N N . LEU A 1 72 ? 11.677 2.478 -19.408 1.00 92.56 72 LEU A N 1
ATOM 578 C CA . LEU A 1 72 ? 10.277 2.042 -19.376 1.00 92.56 72 LEU A CA 1
ATOM 579 C C . LEU A 1 72 ? 10.014 1.025 -18.262 1.00 92.56 72 LEU A C 1
ATOM 581 O O . LEU A 1 72 ? 9.034 1.153 -17.534 1.00 92.56 72 LEU A O 1
ATOM 585 N N . LYS A 1 73 ? 10.911 0.050 -18.068 1.00 91.56 73 LYS A N 1
ATOM 586 C CA . LYS A 1 73 ? 10.786 -0.922 -16.971 1.00 91.56 73 LYS A CA 1
ATOM 587 C C . LYS A 1 73 ? 10.855 -0.266 -15.593 1.00 91.56 73 LYS A C 1
ATOM 589 O O . LYS A 1 73 ? 10.166 -0.718 -14.681 1.00 91.56 73 LYS A O 1
ATOM 594 N N . ARG A 1 74 ? 11.677 0.775 -15.428 1.00 92.56 74 ARG A N 1
ATOM 595 C CA . ARG A 1 74 ? 11.778 1.518 -14.165 1.00 92.56 74 ARG A CA 1
ATOM 596 C C . ARG A 1 74 ? 10.490 2.282 -13.878 1.00 92.56 74 ARG A C 1
ATOM 598 O O . ARG A 1 74 ? 9.922 2.091 -12.810 1.00 92.56 74 ARG A O 1
ATOM 605 N N . VAL A 1 75 ? 10.001 3.046 -14.853 1.00 94.19 75 VAL A N 1
ATOM 606 C CA . VAL A 1 75 ? 8.756 3.820 -14.725 1.00 94.19 75 VAL A CA 1
ATOM 607 C C . VAL A 1 75 ? 7.564 2.900 -14.479 1.00 94.19 75 VAL A C 1
ATOM 609 O O . VAL A 1 75 ? 6.759 3.160 -13.594 1.00 94.19 75 VAL A O 1
ATOM 612 N N . PHE A 1 76 ? 7.478 1.776 -15.193 1.00 93.75 76 PHE A N 1
ATOM 613 C CA . PHE A 1 76 ? 6.427 0.788 -14.959 1.00 93.75 76 PHE A CA 1
ATOM 614 C C . PHE A 1 76 ? 6.475 0.245 -13.527 1.00 93.75 76 PHE A C 1
ATOM 616 O O . PHE A 1 76 ? 5.450 0.170 -12.855 1.00 93.75 76 PHE A O 1
ATOM 623 N N . LYS A 1 77 ? 7.673 -0.081 -13.026 1.00 94.44 77 LYS A N 1
ATOM 624 C CA . LYS A 1 77 ? 7.846 -0.537 -11.644 1.00 94.44 77 LYS A CA 1
ATOM 625 C C . LYS A 1 77 ? 7.417 0.536 -10.640 1.00 94.44 77 LYS A C 1
ATOM 627 O O . LYS A 1 77 ? 6.702 0.213 -9.698 1.00 94.44 77 LYS A O 1
ATOM 632 N N . GLU A 1 78 ? 7.814 1.787 -10.843 1.00 95.25 78 GLU A N 1
ATOM 633 C CA . GLU A 1 78 ? 7.418 2.911 -9.984 1.00 95.25 78 GLU A CA 1
ATOM 634 C C . GLU A 1 78 ? 5.903 3.127 -9.988 1.00 95.25 78 GLU A C 1
ATOM 636 O O . GLU A 1 78 ? 5.311 3.282 -8.922 1.00 95.25 78 GLU A O 1
ATOM 641 N N . LEU A 1 79 ? 5.263 3.046 -11.156 1.00 95.12 79 LEU A N 1
ATOM 642 C CA . LEU A 1 79 ? 3.813 3.153 -11.283 1.00 95.12 79 LEU A CA 1
ATOM 643 C C . LEU A 1 79 ? 3.102 2.030 -10.522 1.00 95.12 79 LEU A C 1
ATOM 645 O O . LEU A 1 79 ? 2.213 2.308 -9.722 1.00 95.12 79 LEU A O 1
ATOM 649 N N . THR A 1 80 ? 3.522 0.775 -10.713 1.00 94.56 80 THR A N 1
ATOM 650 C CA . THR A 1 80 ? 2.928 -0.365 -9.988 1.00 94.56 80 THR A CA 1
ATOM 651 C C . THR A 1 80 ? 3.127 -0.247 -8.479 1.00 94.56 80 THR A C 1
ATOM 653 O O . THR A 1 80 ? 2.192 -0.454 -7.713 1.00 94.56 80 THR A O 1
ATOM 656 N N . TRP A 1 81 ? 4.315 0.176 -8.040 1.00 94.19 81 TRP A N 1
ATOM 657 C CA . TRP A 1 81 ? 4.603 0.406 -6.628 1.00 94.19 81 TRP A CA 1
ATOM 658 C C . TRP A 1 81 ? 3.735 1.524 -6.039 1.00 94.19 81 TRP A C 1
ATOM 660 O O . TRP A 1 81 ? 3.218 1.397 -4.931 1.00 94.19 81 TRP A O 1
ATOM 670 N N . SER A 1 82 ? 3.549 2.615 -6.786 1.00 94.44 82 SER A N 1
ATOM 671 C CA . SER A 1 82 ? 2.689 3.728 -6.388 1.00 94.44 82 SER A CA 1
ATOM 672 C C . SER A 1 82 ? 1.223 3.305 -6.289 1.00 94.44 82 SER A C 1
ATOM 674 O O . SER A 1 82 ? 0.568 3.643 -5.305 1.00 94.44 82 SER A O 1
ATOM 676 N N . GLN A 1 83 ? 0.728 2.516 -7.245 1.00 95.06 83 GLN A N 1
ATOM 677 C CA . GLN A 1 83 ? -0.629 1.968 -7.219 1.00 95.06 83 GLN A CA 1
ATOM 678 C C . GLN A 1 83 ? -0.858 1.056 -6.010 1.00 95.06 83 GLN A C 1
ATOM 680 O O . GLN A 1 83 ? -1.858 1.209 -5.310 1.00 95.06 83 GLN A O 1
ATOM 685 N N . ASP A 1 84 ? 0.077 0.149 -5.723 1.00 95.50 84 ASP A N 1
ATOM 686 C CA . ASP A 1 84 ? -0.027 -0.738 -4.562 1.00 95.50 84 ASP A CA 1
ATOM 687 C C . ASP A 1 84 ? -0.009 0.050 -3.248 1.00 95.50 84 ASP A C 1
ATOM 689 O O . ASP A 1 84 ? -0.815 -0.216 -2.353 1.00 95.50 84 ASP A O 1
ATOM 693 N N . LYS A 1 85 ? 0.852 1.070 -3.151 1.00 95.38 85 LYS A N 1
ATOM 694 C CA . LYS A 1 85 ? 0.914 1.953 -1.982 1.00 95.38 85 LYS A CA 1
ATOM 695 C C . LYS A 1 85 ? -0.383 2.742 -1.788 1.00 95.38 85 LYS A C 1
ATOM 697 O O . LYS A 1 85 ? -0.882 2.810 -0.669 1.00 95.38 85 LYS A O 1
ATOM 702 N N . LEU A 1 86 ? -0.955 3.300 -2.858 1.00 95.75 86 LEU A N 1
ATOM 703 C CA . LEU A 1 86 ? -2.251 3.987 -2.799 1.00 95.75 86 LEU A CA 1
ATOM 704 C C . LEU A 1 86 ? -3.355 3.044 -2.322 1.00 95.75 86 LEU A C 1
ATOM 706 O O . LEU A 1 86 ? -4.116 3.391 -1.425 1.00 95.75 86 LEU A O 1
ATOM 710 N N . ARG A 1 87 ? -3.391 1.819 -2.851 1.00 95.06 87 ARG A N 1
ATOM 711 C CA . ARG A 1 87 ? -4.387 0.819 -2.460 1.00 95.06 87 ARG A CA 1
ATOM 712 C C . ARG A 1 87 ? -4.261 0.395 -0.995 1.00 95.06 87 ARG A C 1
ATOM 714 O O . ARG A 1 87 ? -5.266 0.060 -0.371 1.00 95.06 87 ARG A O 1
ATOM 721 N N . GLN A 1 88 ? -3.048 0.359 -0.444 1.00 95.00 88 GLN A N 1
ATOM 722 C CA . GLN A 1 88 ? -2.836 0.111 0.986 1.00 95.00 88 GLN A CA 1
ATOM 723 C C . GLN A 1 88 ? -3.358 1.272 1.834 1.00 95.00 88 GLN A C 1
ATOM 725 O O . GLN A 1 88 ? -4.157 1.039 2.737 1.00 95.00 88 GLN A O 1
ATOM 730 N N . LEU A 1 89 ? -3.002 2.508 1.478 1.00 95.12 89 LEU A N 1
ATOM 731 C CA . LEU A 1 89 ? -3.469 3.706 2.180 1.00 95.12 89 LEU A CA 1
ATOM 732 C C . LEU A 1 89 ? -4.995 3.854 2.131 1.00 95.12 89 LEU A C 1
ATOM 734 O O . LEU A 1 89 ? -5.610 4.213 3.128 1.00 95.12 89 LEU A O 1
ATOM 738 N N . GLU A 1 90 ? -5.636 3.534 1.004 1.00 95.31 90 GLU A N 1
ATOM 739 C CA . GLU A 1 90 ? -7.100 3.522 0.909 1.00 95.31 90 GLU A CA 1
ATOM 740 C C . GLU A 1 90 ? -7.731 2.499 1.857 1.00 95.31 90 GLU A C 1
ATOM 742 O O . GLU A 1 90 ? -8.732 2.798 2.507 1.00 95.31 90 GLU A O 1
ATOM 747 N N . LYS A 1 91 ? -7.152 1.298 1.977 1.00 94.69 91 LYS A N 1
ATOM 748 C CA . LYS A 1 91 ? -7.644 0.285 2.922 1.00 94.69 91 LYS A CA 1
ATOM 749 C C . LYS A 1 91 ? -7.502 0.750 4.366 1.00 94.69 91 LYS A C 1
ATOM 751 O O . LYS A 1 91 ? -8.443 0.587 5.139 1.00 94.69 91 LYS A O 1
ATOM 756 N N . GLU A 1 92 ? -6.355 1.321 4.715 1.00 93.06 92 GLU A N 1
ATOM 757 C CA . GLU A 1 92 ? -6.107 1.882 6.045 1.00 93.06 92 GLU A CA 1
ATOM 758 C C . GLU A 1 92 ? -7.094 3.008 6.350 1.00 93.06 92 GLU A C 1
ATOM 760 O O . GLU A 1 92 ? -7.749 2.980 7.390 1.00 93.06 92 GLU A O 1
ATOM 765 N N . ARG A 1 93 ? -7.309 3.921 5.398 1.00 94.25 93 ARG A N 1
ATOM 766 C CA . ARG A 1 93 ? -8.297 4.995 5.520 1.00 94.25 93 ARG A CA 1
ATOM 767 C C . ARG A 1 93 ? -9.711 4.456 5.735 1.00 94.25 93 ARG A C 1
ATOM 769 O O . ARG A 1 93 ? -10.411 4.935 6.619 1.00 94.25 93 ARG A O 1
ATOM 776 N N . VAL A 1 94 ? -10.141 3.453 4.967 1.00 94.25 94 VAL A N 1
ATOM 777 C CA . VAL A 1 94 ? -11.471 2.839 5.142 1.00 94.25 94 VAL A CA 1
ATOM 778 C C . VAL A 1 94 ? -11.614 2.216 6.532 1.00 94.25 94 VAL A C 1
ATOM 780 O O . VAL A 1 94 ? -12.685 2.291 7.133 1.00 94.25 94 VAL A O 1
ATOM 783 N N . ILE A 1 95 ? -10.557 1.594 7.058 1.00 89.06 95 ILE A N 1
ATOM 784 C CA . ILE A 1 95 ? -10.562 1.052 8.422 1.00 89.06 95 ILE A CA 1
ATOM 785 C C . ILE A 1 95 ? -10.671 2.191 9.440 1.00 89.06 95 ILE A C 1
ATOM 787 O O . ILE A 1 95 ? -11.524 2.112 10.321 1.00 89.06 95 ILE A O 1
ATOM 791 N N . GLN A 1 96 ? -9.893 3.264 9.290 1.00 88.06 96 GLN A N 1
ATOM 792 C CA . GLN A 1 96 ? -9.959 4.437 10.167 1.00 88.06 96 GLN A CA 1
ATOM 793 C C . GLN A 1 96 ? -11.341 5.099 10.150 1.00 88.06 96 GLN A C 1
ATOM 795 O O . GLN A 1 96 ? -11.898 5.379 11.207 1.00 88.06 96 GLN A O 1
ATOM 800 N N . GLU A 1 97 ? -11.950 5.284 8.976 1.00 89.44 97 GLU A N 1
ATOM 801 C CA . GLU A 1 97 ? -13.303 5.841 8.852 1.00 89.44 97 GLU A CA 1
ATOM 802 C C . GLU A 1 97 ? -14.346 4.954 9.544 1.00 89.44 97 GLU A C 1
ATOM 804 O O . GLU A 1 97 ? -15.226 5.457 10.247 1.00 89.44 97 GLU A O 1
ATOM 809 N N . LYS A 1 98 ? -14.230 3.626 9.408 1.00 87.56 98 LYS A N 1
ATOM 810 C CA . LYS A 1 98 ? -15.096 2.675 10.121 1.00 87.56 98 LYS A CA 1
ATOM 811 C C . LYS A 1 98 ? -14.905 2.746 11.633 1.00 87.56 98 LYS A C 1
ATOM 813 O O . LYS A 1 98 ? -15.901 2.746 12.351 1.00 87.56 98 LYS A O 1
ATOM 818 N N . MET A 1 99 ? -13.666 2.821 12.116 1.00 84.56 99 MET A N 1
ATOM 819 C CA . MET A 1 99 ? -13.378 2.931 13.549 1.00 84.56 99 MET A CA 1
ATOM 820 C C . MET A 1 99 ? -13.879 4.256 14.122 1.00 84.56 99 MET A C 1
ATOM 822 O O . MET A 1 99 ? -14.533 4.259 15.160 1.00 84.56 99 MET A O 1
ATOM 826 N N . ALA A 1 100 ? -13.692 5.367 13.407 1.00 86.88 100 ALA A N 1
ATOM 827 C CA . ALA A 1 100 ? -14.225 6.668 13.799 1.00 86.88 100 ALA A CA 1
ATOM 828 C C . ALA A 1 100 ? -15.764 6.664 13.858 1.00 86.88 100 ALA A C 1
ATOM 830 O O . ALA A 1 100 ? -16.357 7.160 14.822 1.00 86.88 100 ALA A O 1
ATOM 831 N N . ALA A 1 101 ? -16.428 6.063 12.863 1.00 87.38 101 ALA A N 1
ATOM 832 C CA . ALA A 1 101 ? -17.880 5.897 12.865 1.00 87.38 101 ALA A CA 1
ATOM 833 C C . ALA A 1 101 ? -18.353 5.027 14.043 1.00 87.38 101 ALA A C 1
ATOM 835 O O . ALA A 1 101 ? -19.305 5.397 14.733 1.00 87.38 101 ALA A O 1
ATOM 836 N N . LEU A 1 102 ? -17.662 3.916 14.318 1.00 86.06 102 LEU A N 1
ATOM 837 C CA . LEU A 1 102 ? -17.933 3.054 15.470 1.00 86.06 102 LEU A CA 1
ATOM 838 C C . LEU A 1 102 ? -17.718 3.782 16.798 1.00 86.06 102 LEU A C 1
ATOM 840 O O . LEU A 1 102 ? -18.551 3.642 17.687 1.00 86.06 102 LEU A O 1
ATOM 844 N N . GLY A 1 103 ? -16.672 4.596 16.939 1.00 86.44 103 GLY A N 1
ATOM 845 C CA . GLY A 1 103 ? -16.433 5.413 18.130 1.00 86.44 103 GLY A CA 1
ATOM 846 C C . GLY A 1 103 ? -17.540 6.436 18.363 1.00 86.44 103 GLY A C 1
ATOM 847 O O . GLY A 1 103 ? -18.050 6.560 19.480 1.00 86.44 103 GLY A O 1
ATOM 848 N N . LYS A 1 104 ? -17.990 7.112 17.298 1.00 85.12 104 LYS A N 1
ATOM 849 C CA . LYS A 1 104 ? -19.099 8.072 17.370 1.00 85.12 104 LYS A CA 1
ATOM 850 C C . LYS A 1 104 ? -20.416 7.399 17.767 1.00 85.12 104 LYS A C 1
ATOM 852 O O . LYS A 1 104 ? -21.108 7.902 18.650 1.00 85.12 104 LYS A O 1
ATOM 857 N N . LEU A 1 105 ? -20.739 6.257 17.157 1.00 86.31 105 LEU A N 1
ATOM 858 C CA . LEU A 1 105 ? -21.932 5.473 17.496 1.00 86.31 105 LEU A CA 1
ATOM 859 C C . LEU A 1 105 ? -21.858 4.917 18.921 1.00 86.31 105 LEU A C 1
ATOM 861 O O . LEU A 1 105 ? -22.810 5.057 19.684 1.00 86.31 105 LEU A O 1
ATOM 865 N N . SER A 1 106 ? -20.714 4.350 19.307 1.00 86.12 106 SER A N 1
ATOM 866 C CA . SER A 1 106 ? -20.501 3.777 20.639 1.00 86.12 106 SER A CA 1
ATOM 867 C C . SER A 1 106 ? -20.609 4.832 21.731 1.00 86.12 106 SER A C 1
ATOM 869 O O . SER A 1 106 ? -21.177 4.541 22.774 1.00 86.12 106 SER A O 1
ATOM 871 N N . SER A 1 107 ? -20.129 6.059 21.502 1.00 85.12 107 SER A N 1
ATOM 872 C CA . SER A 1 107 ? -20.283 7.168 22.452 1.00 85.12 107 SER A CA 1
ATOM 873 C C . SER A 1 107 ? -21.759 7.512 22.701 1.00 85.12 107 SER A C 1
ATOM 875 O O . SER A 1 107 ? -22.188 7.588 23.853 1.00 85.12 107 SER A O 1
ATOM 877 N N . GLY A 1 108 ? -22.558 7.634 21.632 1.00 84.75 108 GLY A N 1
ATOM 878 C CA . GLY A 1 108 ? -23.999 7.893 21.738 1.00 84.75 108 GLY A CA 1
ATOM 879 C C . GLY A 1 108 ? -24.750 6.762 22.446 1.00 84.75 108 GLY A C 1
ATOM 880 O O . GLY A 1 108 ? -25.443 6.999 23.434 1.00 84.75 108 GLY A O 1
ATOM 881 N N . ILE A 1 109 ?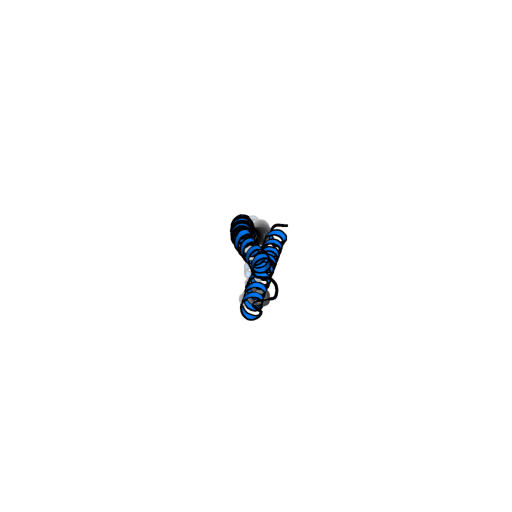 -24.524 5.519 22.009 1.00 86.31 109 ILE A N 1
ATOM 882 C CA . ILE A 1 109 ? -25.147 4.326 22.600 1.00 86.31 109 ILE A CA 1
ATOM 883 C C . ILE A 1 109 ? -24.738 4.162 24.069 1.00 86.31 109 ILE A C 1
ATOM 885 O O . ILE A 1 109 ? -25.574 3.863 24.916 1.00 86.31 109 ILE A O 1
ATOM 889 N N . SER A 1 110 ? -23.467 4.385 24.404 1.00 87.38 110 SER A N 1
ATOM 890 C CA . SER A 1 110 ? -22.981 4.254 25.783 1.00 87.38 110 SER A CA 1
ATOM 891 C C . SER A 1 110 ? -23.637 5.265 26.710 1.00 87.38 110 SER A C 1
ATOM 893 O O . SER A 1 110 ? -24.004 4.915 27.831 1.00 87.38 110 SER A O 1
ATOM 895 N N . HIS A 1 111 ? -23.813 6.503 26.246 1.00 85.44 111 HIS A N 1
ATOM 896 C CA . HIS A 1 111 ? -24.515 7.527 27.008 1.00 85.44 111 HIS A CA 1
ATOM 897 C C . HIS A 1 111 ? -25.978 7.125 27.254 1.00 85.44 111 HIS A C 1
ATOM 899 O O . HIS A 1 111 ? -26.445 7.171 28.390 1.00 85.44 111 HIS A O 1
ATOM 905 N N . GLU A 1 112 ? -26.688 6.650 26.230 1.00 90.31 112 GLU A N 1
ATOM 906 C CA . GLU A 1 112 ? -28.083 6.207 26.354 1.00 90.31 112 GLU A CA 1
ATOM 907 C C . GLU A 1 112 ? -28.252 4.981 27.260 1.00 90.31 112 GLU A C 1
ATOM 909 O O . GLU A 1 112 ? -29.133 4.974 28.122 1.00 90.31 112 GLU A O 1
ATOM 914 N N . ILE A 1 113 ? -27.390 3.966 27.135 1.00 90.19 113 ILE A N 1
ATOM 915 C CA . ILE A 1 113 ? -27.464 2.787 28.004 1.00 90.19 113 ILE A CA 1
ATOM 916 C C . ILE A 1 113 ? -27.122 3.169 29.444 1.00 90.19 113 ILE A C 1
ATOM 918 O O . ILE A 1 113 ? -27.831 2.771 30.366 1.00 90.19 113 ILE A O 1
ATOM 922 N N . SER A 1 114 ? -26.072 3.965 29.667 1.00 86.81 114 SER A N 1
ATOM 923 C CA . SER A 1 114 ? -25.719 4.400 31.022 1.00 86.81 114 SER A CA 1
ATOM 924 C C . SER A 1 114 ? -26.868 5.187 31.668 1.00 86.81 114 SER A C 1
ATOM 926 O O . SER A 1 114 ? -27.192 4.956 32.837 1.00 86.81 114 SER A O 1
ATOM 928 N N . ASN A 1 115 ? -27.561 6.016 30.879 1.00 91.25 115 ASN A N 1
ATOM 929 C CA . ASN A 1 115 ? -28.769 6.719 31.308 1.00 91.25 115 ASN A CA 1
ATOM 930 C C . ASN A 1 115 ? -29.924 5.768 31.647 1.00 91.25 115 ASN A C 1
ATOM 932 O O . ASN A 1 115 ? -30.631 6.020 32.619 1.00 91.25 115 ASN A O 1
ATOM 936 N N . ALA A 1 116 ? -30.110 4.672 30.905 1.00 91.94 116 ALA A N 1
ATOM 937 C CA . ALA A 1 116 ? -31.136 3.665 31.191 1.00 91.94 116 ALA A CA 1
ATOM 938 C C . ALA A 1 116 ? -30.818 2.813 32.436 1.00 91.94 116 ALA A C 1
ATOM 940 O O . ALA A 1 116 ? -31.726 2.398 33.157 1.00 91.94 116 ALA A O 1
ATOM 941 N N . LEU A 1 117 ? -29.535 2.582 32.730 1.00 92.31 117 LEU A N 1
ATOM 942 C CA . LEU A 1 117 ? -29.082 1.826 33.904 1.00 92.31 117 LEU A CA 1
ATOM 943 C C . LEU A 1 117 ? -29.194 2.628 35.210 1.00 92.31 117 LEU A C 1
ATOM 945 O O . LEU A 1 117 ? -29.422 2.050 36.274 1.00 92.31 117 LEU A O 1
ATOM 949 N N . GLN A 1 118 ? -29.055 3.955 35.146 1.00 92.25 118 GLN A N 1
ATOM 950 C CA . GLN A 1 118 ? -29.116 4.839 36.313 1.00 92.25 118 GLN A CA 1
ATOM 951 C C . GLN A 1 118 ? -30.424 4.703 37.129 1.00 92.25 118 GLN A C 1
ATOM 953 O O . GLN A 1 118 ? -30.331 4.508 38.343 1.00 92.25 118 GLN A O 1
ATOM 958 N N . PRO A 1 119 ? -31.635 4.759 36.533 1.00 94.56 119 PRO A N 1
ATOM 959 C CA . PRO A 1 119 ? -32.877 4.579 37.280 1.00 94.56 119 PRO A CA 1
ATOM 960 C C . PRO A 1 119 ? -33.066 3.143 37.776 1.00 94.56 119 PRO A C 1
ATOM 962 O O . PRO A 1 119 ? -33.626 2.970 38.853 1.00 94.56 119 PRO A O 1
ATOM 965 N N . ILE A 1 120 ? -32.578 2.122 37.059 1.00 93.50 120 ILE A N 1
ATOM 966 C CA . ILE A 1 120 ? -32.643 0.719 37.511 1.00 93.50 120 ILE A CA 1
ATOM 967 C C . ILE A 1 120 ? -31.863 0.555 38.821 1.00 93.50 120 ILE A C 1
ATOM 969 O O . ILE A 1 120 ? -32.398 0.023 39.794 1.00 93.50 120 ILE A O 1
ATOM 973 N N . LEU A 1 121 ? -30.639 1.088 38.865 1.00 93.75 121 LEU A N 1
ATOM 974 C CA . LEU A 1 121 ? -29.802 1.092 40.064 1.00 93.75 121 LEU A CA 1
ATOM 975 C C . LEU A 1 121 ? -30.409 1.946 41.188 1.00 93.75 121 LEU A C 1
ATOM 977 O O . LEU A 1 121 ? -30.455 1.529 42.343 1.00 93.75 121 LEU A O 1
ATOM 981 N N . GLY A 1 122 ? -30.908 3.141 40.861 1.00 92.31 122 GLY A N 1
ATOM 982 C CA . GLY A 1 122 ? -31.516 4.034 41.849 1.00 92.31 122 GLY A CA 1
ATOM 983 C C . GLY A 1 122 ? -32.769 3.431 42.488 1.00 92.31 122 GLY A C 1
ATOM 984 O O . GLY A 1 122 ? -32.923 3.454 43.709 1.00 92.31 122 GLY A O 1
ATOM 985 N N . LEU A 1 123 ? -33.651 2.834 41.683 1.00 93.75 123 LEU A N 1
ATOM 986 C CA . LEU A 1 123 ? -34.858 2.168 42.168 1.00 93.75 123 LEU A CA 1
ATOM 987 C C . LEU A 1 123 ? -34.522 0.934 43.007 1.00 93.75 123 LEU A C 1
ATOM 989 O O . LEU A 1 123 ? -35.129 0.759 44.064 1.00 93.75 123 LEU A O 1
ATOM 993 N N . SER A 1 124 ? -33.536 0.120 42.608 1.00 92.19 124 SER A N 1
ATOM 994 C CA . SER A 1 124 ? -33.127 -1.044 43.405 1.00 92.19 124 SER A CA 1
ATOM 995 C C . SER A 1 124 ? -32.576 -0.632 44.775 1.00 92.19 124 SER A C 1
ATOM 997 O O . SER A 1 124 ? -32.926 -1.237 45.792 1.00 92.19 124 SER A O 1
ATOM 999 N N . GLN A 1 125 ? -31.793 0.449 44.834 1.00 91.12 125 GLN A N 1
ATOM 1000 C CA . GLN A 1 125 ? -31.264 1.006 46.083 1.00 91.12 125 GLN A CA 1
ATOM 1001 C C . GLN A 1 125 ? -32.369 1.590 46.979 1.00 91.12 125 GLN A C 1
ATOM 1003 O O . GLN A 1 125 ? -32.391 1.323 48.183 1.00 91.12 125 GLN A O 1
ATOM 1008 N N . ILE A 1 126 ? -33.335 2.323 46.409 1.00 93.69 126 ILE A N 1
ATOM 1009 C CA . ILE A 1 126 ? -34.499 2.839 47.153 1.00 93.69 126 ILE A CA 1
ATOM 1010 C C . ILE A 1 126 ? -35.343 1.684 47.708 1.00 93.69 126 ILE A C 1
ATOM 1012 O O . ILE A 1 126 ? -35.755 1.723 48.870 1.00 93.69 126 ILE A O 1
ATOM 1016 N N . MET A 1 127 ? -35.598 0.642 46.909 1.00 90.12 127 MET A N 1
ATOM 1017 C CA . MET A 1 127 ? -36.348 -0.539 47.350 1.00 90.12 127 MET A CA 1
ATOM 1018 C C . MET A 1 127 ? -35.641 -1.254 48.505 1.00 90.12 127 MET A C 1
ATOM 1020 O O . MET A 1 127 ? -36.281 -1.570 49.509 1.00 90.12 127 MET A O 1
ATOM 1024 N N . ARG A 1 128 ? -34.318 -1.433 48.412 1.00 88.75 128 ARG A N 1
ATOM 1025 C CA . ARG A 1 128 ? -33.481 -2.003 49.479 1.00 88.75 128 ARG A CA 1
ATOM 1026 C C . ARG A 1 128 ? -33.572 -1.192 50.772 1.00 88.75 128 ARG A C 1
ATOM 1028 O O . ARG A 1 128 ? -33.775 -1.766 51.842 1.00 88.75 128 ARG A O 1
ATOM 1035 N N . ALA A 1 129 ? -33.488 0.135 50.676 1.00 88.88 129 ALA A N 1
ATOM 1036 C CA . ALA A 1 129 ? -33.606 1.025 51.830 1.00 88.88 129 ALA A CA 1
ATOM 1037 C C . ALA A 1 129 ? -34.985 0.927 52.512 1.00 88.88 129 ALA A C 1
ATOM 1039 O O . ALA A 1 129 ? -35.065 0.981 53.738 1.00 88.88 129 ALA A O 1
ATOM 1040 N N . ARG A 1 130 ? -36.065 0.738 51.738 1.00 88.12 130 ARG A N 1
ATOM 1041 C CA . ARG A 1 130 ? -37.437 0.593 52.262 1.00 88.12 130 ARG A CA 1
ATOM 1042 C C . ARG A 1 130 ? -37.718 -0.779 52.885 1.00 88.12 130 ARG A C 1
ATOM 1044 O O . ARG A 1 130 ? -38.421 -0.847 53.888 1.00 88.12 130 ARG A O 1
ATOM 1051 N N . LEU A 1 131 ? -37.198 -1.861 52.303 1.00 85.44 131 LEU A N 1
ATOM 1052 C CA . LEU A 1 131 ? -37.415 -3.235 52.784 1.00 85.44 131 LEU A CA 1
ATOM 1053 C C . LEU A 1 131 ? -36.602 -3.564 54.049 1.00 85.44 131 LEU A C 1
ATOM 1055 O O . LEU A 1 131 ? -37.032 -4.374 54.876 1.00 85.44 131 LEU A O 1
ATOM 1059 N N . GLY A 1 132 ? -35.430 -2.941 54.220 1.00 75.94 132 GLY A N 1
ATOM 1060 C CA . GLY A 1 132 ? -34.515 -3.242 55.324 1.00 75.94 132 GLY A CA 1
ATOM 1061 C C . GLY A 1 132 ? -34.069 -4.714 55.334 1.00 75.94 132 GLY A C 1
ATOM 1062 O O . GLY A 1 132 ? -34.208 -5.424 54.344 1.00 75.94 132 GLY A O 1
ATOM 1063 N N . LYS A 1 133 ? -33.551 -5.224 56.463 1.00 76.94 133 LYS A N 1
ATOM 1064 C CA . LYS A 1 133 ? -33.053 -6.620 56.574 1.00 76.94 133 LYS A CA 1
ATOM 1065 C C . LYS A 1 133 ? -34.150 -7.692 56.712 1.00 76.94 133 LYS A C 1
ATOM 1067 O O . LYS A 1 133 ? -33.828 -8.861 56.902 1.00 76.94 133 LYS A O 1
ATOM 1072 N N . LYS A 1 134 ? -35.432 -7.311 56.675 1.00 77.25 134 LYS A N 1
ATOM 1073 C CA . LYS A 1 134 ? -36.549 -8.212 57.013 1.00 77.25 134 LYS A CA 1
ATOM 1074 C C . LYS A 1 134 ? -36.852 -9.238 55.921 1.00 77.25 134 LYS A C 1
ATOM 1076 O O . LYS A 1 134 ? -37.249 -10.350 56.249 1.00 77.25 134 LYS A O 1
ATOM 1081 N N . ASP A 1 135 ? -36.629 -8.891 54.655 1.00 82.38 135 ASP A N 1
ATOM 1082 C CA . ASP A 1 135 ? -36.863 -9.789 53.521 1.00 82.38 135 ASP A CA 1
ATOM 1083 C C . ASP A 1 135 ? -35.536 -10.185 52.862 1.00 82.38 135 ASP A C 1
ATOM 1085 O O . ASP A 1 135 ? -34.976 -9.467 52.029 1.00 82.38 135 ASP A O 1
ATOM 1089 N N . LYS A 1 136 ? -34.991 -11.326 53.292 1.00 85.56 136 LYS A N 1
ATOM 1090 C CA . LYS A 1 136 ? -33.691 -11.819 52.821 1.00 85.56 136 LYS A CA 1
ATOM 1091 C C . LYS A 1 136 ? -33.716 -12.174 51.328 1.00 85.56 136 LYS A C 1
ATOM 1093 O O . LYS A 1 136 ? -32.792 -11.799 50.615 1.00 85.56 136 LYS A O 1
ATOM 1098 N N . LYS A 1 137 ? -34.787 -12.817 50.842 1.00 88.44 137 LYS A N 1
ATOM 1099 C CA . LYS A 1 137 ? -34.915 -13.225 49.430 1.00 88.44 137 LYS A CA 1
ATOM 1100 C C . LYS A 1 137 ? -35.019 -12.022 48.496 1.00 88.44 137 LYS A C 1
ATOM 1102 O O . LYS A 1 137 ? -34.377 -12.000 47.447 1.00 88.44 137 LYS A O 1
ATOM 1107 N N . MET A 1 138 ? -35.800 -11.009 48.874 1.00 88.94 138 MET A N 1
ATOM 1108 C CA . MET A 1 138 ? -35.914 -9.791 48.070 1.00 88.94 138 MET A CA 1
ATOM 1109 C C . MET A 1 138 ? -34.594 -9.008 48.048 1.00 88.94 138 MET A C 1
ATOM 1111 O O . MET A 1 138 ? -34.190 -8.512 46.999 1.00 88.94 138 MET A O 1
ATOM 1115 N N . ASN A 1 139 ? -33.870 -8.949 49.172 1.00 89.00 139 ASN A N 1
ATOM 1116 C CA . ASN A 1 139 ? -32.548 -8.320 49.213 1.00 89.00 139 ASN A CA 1
ATOM 1117 C C . ASN A 1 139 ? -31.505 -9.034 48.343 1.00 89.00 139 ASN A C 1
ATOM 1119 O O . ASN A 1 139 ? -30.708 -8.343 47.713 1.00 89.00 139 ASN A O 1
ATOM 1123 N N . GLU A 1 140 ? -31.528 -10.369 48.273 1.00 91.00 140 GLU A N 1
ATOM 1124 C CA . GLU A 1 140 ? -30.675 -11.156 47.367 1.00 91.00 140 GLU A CA 1
ATOM 1125 C C . GLU A 1 140 ? -30.991 -10.855 45.888 1.00 91.00 140 GLU A C 1
ATOM 1127 O O . GLU A 1 140 ? -30.083 -10.724 45.067 1.00 91.00 140 GLU A O 1
ATOM 1132 N N . CYS A 1 141 ? -32.271 -10.672 45.540 1.00 90.69 141 CYS A N 1
ATOM 1133 C CA . CYS A 1 141 ? -32.667 -10.249 44.192 1.00 90.69 141 CYS A CA 1
ATOM 1134 C C . CYS A 1 141 ? -32.174 -8.830 43.868 1.00 90.69 141 CYS A C 1
ATOM 1136 O O . CYS A 1 141 ? -31.660 -8.589 42.775 1.00 90.69 141 CYS A O 1
ATOM 1138 N N . LEU A 1 142 ? -32.290 -7.897 44.818 1.00 92.69 142 LEU A N 1
ATOM 1139 C CA . LEU A 1 142 ? -31.803 -6.523 44.658 1.00 92.69 142 LEU A CA 1
ATOM 1140 C C . LEU A 1 142 ? -30.272 -6.466 44.516 1.00 92.69 142 LEU A C 1
ATOM 1142 O O . LEU A 1 142 ? -29.788 -5.701 43.685 1.00 92.69 142 LEU A O 1
ATOM 1146 N N . ASP A 1 143 ? -29.523 -7.316 45.235 1.00 92.50 143 ASP A N 1
ATOM 1147 C CA . ASP A 1 143 ? -28.071 -7.480 45.038 1.00 92.50 143 ASP A CA 1
ATOM 1148 C C . ASP A 1 143 ? -27.736 -7.933 43.619 1.00 92.50 143 ASP A C 1
ATOM 1150 O O . ASP A 1 143 ? -26.815 -7.407 42.995 1.00 92.50 143 ASP A O 1
ATOM 1154 N N . MET A 1 144 ? -28.480 -8.907 43.086 1.00 93.75 144 MET A N 1
ATOM 1155 C CA . MET A 1 144 ? -28.269 -9.371 41.716 1.00 93.75 144 MET A CA 1
ATOM 1156 C C . MET A 1 144 ? -28.539 -8.266 40.692 1.00 93.75 144 MET A C 1
ATOM 1158 O O . MET A 1 144 ? -27.764 -8.120 39.747 1.00 93.75 144 MET A O 1
ATOM 1162 N N . ILE A 1 145 ? -29.597 -7.471 40.873 1.00 93.81 145 ILE A N 1
ATOM 1163 C CA . ILE A 1 145 ? -29.912 -6.342 39.984 1.00 93.81 145 ILE A CA 1
ATOM 1164 C C . ILE A 1 145 ? -28.797 -5.294 40.030 1.00 93.81 145 ILE A C 1
ATOM 1166 O O . ILE A 1 145 ? -28.307 -4.874 38.980 1.00 93.81 145 ILE A O 1
ATOM 1170 N N . GLU A 1 146 ? -28.361 -4.903 41.226 1.00 93.50 146 GLU A N 1
ATOM 1171 C CA . GLU A 1 146 ? -27.296 -3.917 41.428 1.00 93.50 146 GLU A CA 1
ATOM 1172 C C . GLU A 1 146 ? -25.969 -4.396 40.821 1.00 93.50 146 GLU A C 1
ATOM 1174 O O . GLU A 1 146 ? -25.365 -3.692 40.007 1.00 93.50 146 GLU A O 1
ATOM 1179 N N . LYS A 1 147 ? -25.565 -5.637 41.116 1.00 94.31 147 LYS A N 1
ATOM 1180 C CA . LYS A 1 147 ? -24.341 -6.243 40.578 1.00 94.31 147 LYS A CA 1
ATOM 1181 C C . LYS A 1 147 ? -24.355 -6.316 39.051 1.00 94.31 147 LYS A C 1
ATOM 1183 O O . LYS A 1 147 ? -23.372 -5.935 38.419 1.00 94.31 147 LYS A O 1
ATOM 1188 N N . ASN A 1 148 ? -25.451 -6.784 38.452 1.00 93.94 148 ASN A N 1
ATOM 1189 C CA . ASN A 1 148 ? -25.559 -6.886 36.995 1.00 93.94 148 ASN A CA 1
ATOM 1190 C C . ASN A 1 148 ? -25.570 -5.506 36.329 1.00 93.94 148 ASN A C 1
ATOM 1192 O O . ASN A 1 148 ? -24.936 -5.328 35.295 1.00 93.94 148 ASN A O 1
ATOM 1196 N N . THR A 1 149 ? -26.226 -4.516 36.938 1.00 94.12 149 THR A N 1
ATOM 1197 C CA . THR A 1 149 ? -26.274 -3.139 36.422 1.00 94.12 149 THR A CA 1
ATOM 1198 C C . THR A 1 149 ? -24.888 -2.488 36.418 1.00 94.12 149 THR A C 1
ATOM 1200 O O . THR A 1 149 ? -24.493 -1.868 35.429 1.00 94.12 149 THR A O 1
ATOM 1203 N N . LEU A 1 150 ? -24.116 -2.674 37.494 1.00 92.12 150 LEU A N 1
ATOM 1204 C CA . LEU A 1 150 ? -22.733 -2.197 37.588 1.00 92.12 150 LEU A CA 1
ATOM 1205 C C . LEU A 1 150 ? -21.810 -2.914 36.597 1.00 92.12 150 LEU A C 1
ATOM 1207 O O . LEU A 1 150 ? -21.018 -2.263 35.919 1.00 92.12 150 LEU A O 1
ATOM 1211 N N . TYR A 1 151 ? -21.958 -4.230 36.456 1.00 93.06 151 TYR A N 1
ATOM 1212 C CA . TYR A 1 151 ? -21.207 -5.008 35.474 1.00 93.06 151 TYR A CA 1
ATOM 1213 C C . TYR A 1 151 ? -21.492 -4.555 34.033 1.00 93.06 151 TYR A C 1
ATOM 1215 O O . TYR A 1 151 ? -20.573 -4.392 33.232 1.00 93.06 151 TYR A O 1
ATOM 1223 N N . MET A 1 152 ? -22.757 -4.269 33.712 1.00 92.44 152 MET A N 1
ATOM 1224 C CA . MET A 1 152 ? -23.157 -3.759 32.400 1.00 92.44 152 MET A CA 1
ATOM 1225 C C . MET A 1 152 ? -22.480 -2.417 32.092 1.00 92.44 152 MET A C 1
ATOM 1227 O O . MET A 1 152 ? -21.965 -2.215 30.993 1.00 92.44 152 MET A O 1
ATOM 1231 N N . ARG A 1 153 ? -22.420 -1.518 33.082 1.00 89.38 153 ARG A N 1
ATOM 1232 C CA . ARG A 1 153 ? -21.711 -0.236 32.970 1.00 89.38 153 ARG A CA 1
ATOM 1233 C C . ARG A 1 153 ? -20.216 -0.433 32.709 1.00 89.38 153 ARG A C 1
ATOM 1235 O O . ARG A 1 153 ? -19.660 0.256 31.858 1.00 89.38 153 ARG A O 1
ATOM 1242 N N . GLU A 1 154 ? -19.587 -1.387 33.390 1.00 90.31 154 GLU A N 1
ATOM 1243 C CA . GLU A 1 154 ? -18.172 -1.718 33.190 1.00 90.31 154 GLU A CA 1
ATOM 1244 C C . GLU A 1 154 ? -17.897 -2.260 31.775 1.00 90.31 154 GLU A C 1
ATOM 1246 O O . GLU A 1 154 ? -16.932 -1.843 31.132 1.00 90.31 154 GLU A O 1
ATOM 1251 N N . ILE A 1 155 ? -18.757 -3.143 31.249 1.00 90.19 155 ILE A N 1
ATOM 1252 C CA . ILE A 1 155 ? -18.640 -3.653 29.870 1.00 90.19 155 ILE A CA 1
ATOM 1253 C C . ILE A 1 155 ? -18.708 -2.507 28.860 1.00 90.19 155 ILE A C 1
ATOM 1255 O O . ILE A 1 155 ? -17.871 -2.422 27.963 1.00 90.19 155 ILE A O 1
ATOM 1259 N N . ILE A 1 156 ? -19.687 -1.615 29.008 1.00 88.19 156 ILE A N 1
ATOM 1260 C CA . ILE A 1 156 ? -19.884 -0.477 28.101 1.00 88.19 156 ILE A CA 1
ATOM 1261 C C . ILE A 1 156 ? -18.653 0.433 28.100 1.00 88.19 156 ILE A C 1
ATOM 1263 O O . ILE A 1 156 ? -18.205 0.880 27.045 1.00 88.19 156 ILE A O 1
ATOM 1267 N N . GLN A 1 157 ? -18.060 0.659 29.272 1.00 85.62 157 GLN A N 1
ATOM 1268 C CA . GLN A 1 157 ? -16.855 1.468 29.403 1.00 85.62 157 GLN A CA 1
ATOM 1269 C C . GLN A 1 157 ? -15.650 0.830 28.693 1.00 85.62 157 GLN A C 1
ATOM 1271 O O . GLN A 1 157 ? -14.968 1.517 27.932 1.00 85.62 157 GLN A O 1
ATOM 1276 N N . LYS A 1 158 ? -15.462 -0.492 28.820 1.00 86.06 158 LYS A N 1
ATOM 1277 C CA . LYS A 1 158 ? -14.425 -1.240 28.081 1.00 86.06 158 LYS A CA 1
ATOM 1278 C C . LYS A 1 158 ? -14.625 -1.185 26.562 1.00 86.06 158 LYS A C 1
ATOM 1280 O O . LYS A 1 158 ? -13.662 -1.031 25.817 1.00 86.06 158 LYS A O 1
ATOM 1285 N N . VAL A 1 159 ? -15.869 -1.267 26.083 1.00 84.06 159 VAL A N 1
ATOM 1286 C CA . VAL A 1 159 ? -16.186 -1.140 24.645 1.00 84.06 159 VAL A CA 1
ATOM 1287 C C . VAL A 1 159 ? -15.856 0.265 24.120 1.00 84.06 159 VAL A C 1
ATOM 1289 O O . VAL A 1 159 ? -15.342 0.410 23.006 1.00 84.06 159 VAL A O 1
ATOM 1292 N N . MET A 1 160 ? -16.091 1.308 24.922 1.00 83.00 160 MET A N 1
ATOM 1293 C CA . MET A 1 160 ? -15.710 2.676 24.559 1.00 83.00 160 MET A CA 1
ATOM 1294 C C . MET A 1 160 ? -14.198 2.884 24.493 1.00 83.00 160 MET A C 1
ATOM 1296 O O . MET A 1 160 ? -13.740 3.602 23.607 1.00 83.00 160 MET A O 1
ATOM 1300 N N . GLU A 1 161 ? -13.431 2.284 25.404 1.00 82.50 161 GLU A N 1
ATOM 1301 C CA . GLU A 1 161 ? -11.965 2.380 25.406 1.00 82.50 161 GLU A CA 1
ATOM 1302 C C . GLU A 1 161 ? -11.375 1.810 24.113 1.00 82.50 161 GLU A C 1
ATOM 1304 O O . GLU A 1 161 ? -10.632 2.503 23.421 1.00 82.50 161 GLU A O 1
ATOM 1309 N N . VAL A 1 162 ? -11.816 0.614 23.705 1.00 79.44 162 VAL A N 1
ATOM 1310 C CA . VAL A 1 162 ? -11.405 -0.012 22.434 1.00 79.44 162 VAL A CA 1
ATOM 1311 C C . VAL A 1 162 ? -11.749 0.870 21.231 1.00 79.44 162 VAL A C 1
ATOM 1313 O O . VAL A 1 162 ? -10.958 0.996 20.298 1.00 79.44 162 VAL A O 1
ATOM 1316 N N . SER A 1 163 ? -12.915 1.517 21.261 1.00 75.50 163 SER A N 1
ATOM 1317 C CA . SER A 1 163 ? -13.374 2.368 20.160 1.00 75.50 163 SER A CA 1
ATOM 1318 C C . SER A 1 163 ? -12.630 3.708 20.066 1.00 75.50 163 SER A C 1
ATOM 1320 O O . SER A 1 163 ? -12.643 4.324 19.003 1.00 75.50 163 SER A O 1
ATOM 1322 N N . ARG A 1 164 ? -11.991 4.176 21.149 1.00 71.25 164 ARG A N 1
ATOM 1323 C CA . ARG A 1 164 ? -11.149 5.388 21.147 1.00 71.25 164 ARG A CA 1
ATOM 1324 C C . ARG A 1 164 ? -9.703 5.076 20.781 1.00 71.25 164 ARG A C 1
ATOM 1326 O O . ARG A 1 164 ? -9.130 5.794 19.977 1.00 71.25 164 ARG A O 1
ATOM 1333 N N . SER A 1 165 ? -9.143 3.980 21.292 1.00 66.69 165 SER A N 1
ATOM 1334 C CA . SER A 1 165 ? -7.758 3.578 21.005 1.00 66.69 165 SER A CA 1
ATOM 1335 C C . SER A 1 165 ? -7.519 3.127 19.560 1.00 66.69 165 SER A C 1
ATOM 1337 O O . SER A 1 165 ? -6.374 3.019 19.150 1.00 66.69 165 SER A O 1
ATOM 1339 N N . GLY A 1 166 ? -8.575 2.843 18.791 1.00 58.75 166 GLY A N 1
ATOM 1340 C CA . GLY A 1 166 ? -8.482 2.609 17.345 1.00 58.75 166 GLY A CA 1
ATOM 1341 C C . GLY A 1 166 ? -8.581 3.876 16.481 1.00 58.75 166 GLY A C 1
ATOM 1342 O O . GLY A 1 166 ? -8.567 3.753 15.257 1.00 58.75 166 GLY A O 1
ATOM 1343 N N . ALA A 1 167 ? -8.758 5.055 17.093 1.00 51.19 167 ALA A N 1
ATOM 1344 C CA . ALA A 1 167 ? -8.866 6.350 16.415 1.00 51.19 167 ALA A CA 1
ATOM 1345 C C . ALA A 1 167 ? -7.612 7.239 16.570 1.00 51.19 167 ALA A C 1
ATOM 1347 O O . ALA A 1 167 ? -7.492 8.208 15.819 1.00 51.19 167 ALA A O 1
ATOM 1348 N N . ASP A 1 168 ? -6.716 6.895 17.502 1.00 41.78 168 ASP A N 1
ATOM 1349 C CA . ASP A 1 168 ? -5.364 7.458 17.653 1.00 41.78 168 ASP A CA 1
ATOM 1350 C C . ASP A 1 168 ? -4.339 6.627 16.858 1.00 41.78 168 ASP A C 1
ATOM 1352 O O . ASP A 1 168 ? -3.400 7.229 16.287 1.00 41.78 168 ASP A O 1
#

Sequence (168 aa):
MMFARARRQMDIVLGAAITLILSAVMINLDLFEKWHEFTRTHEHMEIDELLSVLIAFLCAGNIISIRRNIHLKRVFKELTWSQDKLRQLEKERVIQEKMAALGKLSSGISHEISNALQPILGLSQIMRARLGKKDKKMNECLDMIEKNTLYMREIIQKVMEVSRSGAD

Foldseek 3Di:
DVVVVVVVVVVVVVVVVVVVVVVVVCVVVVVVVVVVVVCVVVVVVPVVVVVVVVVVVVVVVVVVVVVVVVVVVVVVVVVVVVVVVVVVVVVLVVQLVVLLVQLVVLVVVLVVLLVVLVVQLVVLVVVCVVVDPPDVPSVVVSVVSNVVSVVVNVVSVVSNVVSVVSND

Secondary structure (DSSP, 8-state):
-HHHHHHHHHHHHHHHHHHHHHHHHHHHTTHHHHHHHHHHHTGGGTHHHHHHHHHHHHHHHHHHHHHHHHHHHHHHHHHHHHHHHHHHHHHHHHHHHHHHHHHHHHHHHHHHHHHHHHHHHHHHHHHHHHHGGG-HHHHHHHHHHHHHHHHHHHHHHHHHHHHHHTT-